Protein AF-A0A956X0M2-F1 (afdb_monomer)

Secondary structure (DSSP, 8-state):
---SSSEEEEEEESSS--SS-SEEEEES--EEE--TTSS-SSSEEEEEEEEEEESSSEEEEEEEEEEB-EEEEETTEEEEEE--TTSEEEEEEEEEE-SEEEEEEEEEEE-SS--EEEEEEE-TTS--EEPPGGGEE-

Mean predicted aligned error: 3.1 Å

Nearest PDB structures (foldseek):
  6qe7-assembly1_A  TM=9.009E-01  e=1.007E-10  Acetivibrio thermocellus
  6qe7-assembly3_C  TM=8.994E-01  e=3.615E-10  Acetivibrio thermocellus
  6qe7-assembly2_B  TM=9.161E-01  e=1.513E-09  Acetivibrio thermocellus
  6qdi-assembly1_A  TM=9.054E-01  e=3.797E-09  Acetivibrio clariflavus
  2xvl-assembly1_A  TM=7.628E-01  e=4.640E-07  Cellvibrio japonicus

Radius of gyration: 14.35 Å; Cα contacts (8 Å, |Δi|>4): 393; chains: 1; bounding box: 33×34×37 Å

Sequence (138 aa):
QPPTHGLTGQYFEGELWEGEPAFTRVDPMLLFAWPEQEPWPAPFSVRWTGTLTAPSSGIYRFQINADDGVRMWLDGELVGESMQPDNVNMIDTEVVLDAGPHDVRIDYFQRGGGKALEFWWQPPGEQLRPVQPGMLLP

Solvent-accessible surface area (backbone atoms only — not comparable to full-atom values): 7068 Å² total; per-residue (Å²): 129,80,76,87,30,4,27,34,33,36,35,18,79,35,63,76,74,56,83,77,52,79,48,73,48,70,39,41,54,57,73,46,73,48,55,74,68,42,97,46,61,63,42,26,13,36,40,32,36,30,34,39,49,36,94,55,61,39,57,30,39,42,35,36,44,24,26,13,23,38,37,36,29,50,73,84,40,81,68,44,66,25,74,53,76,91,35,79,21,59,34,79,39,76,45,79,43,61,56,40,80,38,44,34,36,39,42,38,27,25,70,54,88,63,43,38,35,38,44,31,33,19,53,66,96,57,67,76,40,68,53,52,30,92,38,24,31,84

Foldseek 3Di:
DADQFAWWKFKPAAFDPDDHGPDIGGDLFQWDFDDCCPVHHDWIKIKTKFKFFAQAWDKKWKKKKWAPWKWKDKQNHTFDTFHDHPDTTMTTGIDTDHGTIIIMMMMGTHHHDTGTMFIWMAHVPGDIDTRGRVRGGD

Structure (mmCIF, N/CA/C/O backbone):
data_AF-A0A956X0M2-F1
#
_entry.id   AF-A0A956X0M2-F1
#
loop_
_atom_site.group_PDB
_atom_site.id
_atom_site.type_symbol
_atom_site.label_atom_id
_atom_site.label_alt_id
_atom_site.label_comp_id
_atom_site.label_asym_id
_atom_site.label_entity_id
_atom_site.label_seq_id
_atom_site.pdbx_PDB_ins_code
_atom_site.Cartn_x
_atom_site.Cartn_y
_atom_site.Cartn_z
_atom_site.occupancy
_atom_site.B_iso_or_equiv
_atom_site.auth_seq_id
_atom_site.auth_comp_id
_atom_site.auth_asym_id
_atom_site.auth_atom_id
_atom_site.pdbx_PDB_model_num
ATOM 1 N N . GLN A 1 1 ? 5.428 -23.454 6.643 1.00 49.59 1 GLN A N 1
ATOM 2 C CA . GLN A 1 1 ? 4.031 -23.002 6.467 1.00 49.59 1 GLN A CA 1
ATOM 3 C C . GLN A 1 1 ? 4.086 -21.616 5.845 1.00 49.59 1 GLN A C 1
ATOM 5 O O . GLN A 1 1 ? 5.045 -20.915 6.156 1.00 49.59 1 GLN A O 1
ATOM 10 N N . PRO A 1 2 ? 3.162 -21.246 4.944 1.00 58.69 2 PRO A N 1
ATOM 11 C CA . PRO A 1 2 ? 3.099 -19.871 4.456 1.00 58.69 2 PRO A CA 1
ATOM 12 C C . PRO A 1 2 ? 2.885 -18.907 5.638 1.00 58.69 2 PRO A C 1
ATOM 14 O O . PRO A 1 2 ? 2.342 -19.336 6.665 1.00 58.69 2 PRO A O 1
ATOM 17 N N . PRO A 1 3 ? 3.328 -17.642 5.533 1.00 67.94 3 PRO A N 1
ATOM 18 C CA . PRO A 1 3 ? 3.007 -16.633 6.533 1.00 67.94 3 PRO A CA 1
ATOM 19 C C . PRO A 1 3 ? 1.489 -16.577 6.721 1.00 67.94 3 PRO A C 1
ATOM 21 O O . PRO A 1 3 ? 0.745 -16.578 5.744 1.00 67.94 3 PRO A O 1
ATOM 24 N N . THR A 1 4 ? 1.026 -16.549 7.968 1.00 83.38 4 THR A N 1
ATOM 25 C CA . THR A 1 4 ? -0.407 -16.411 8.284 1.00 83.38 4 THR A CA 1
ATOM 26 C C . THR A 1 4 ? -0.866 -14.954 8.322 1.00 83.38 4 THR A C 1
ATOM 28 O O . THR A 1 4 ? -2.037 -14.696 8.567 1.00 83.38 4 THR A O 1
ATOM 31 N N . HIS A 1 5 ? 0.064 -14.023 8.113 1.00 93.62 5 HIS A N 1
ATOM 32 C CA . HIS A 1 5 ? -0.093 -12.586 8.278 1.00 93.62 5 HIS A CA 1
ATOM 33 C C . HIS A 1 5 ? 0.688 -11.855 7.184 1.00 93.62 5 HIS A C 1
ATOM 35 O O . HIS A 1 5 ? 1.751 -12.332 6.769 1.00 93.62 5 HIS A O 1
ATOM 41 N N . GLY A 1 6 ? 0.184 -10.699 6.764 1.00 96.88 6 GLY A N 1
ATOM 42 C CA . GLY A 1 6 ? 0.701 -9.926 5.636 1.00 96.88 6 GLY A CA 1
ATOM 43 C C . GLY A 1 6 ? -0.366 -9.653 4.587 1.00 96.88 6 GLY A C 1
ATOM 44 O O . GLY A 1 6 ? -1.528 -9.969 4.802 1.00 96.88 6 GLY A O 1
ATOM 45 N N . LEU A 1 7 ? 0.039 -9.086 3.455 1.00 98.38 7 LEU A N 1
ATOM 46 C CA . LEU A 1 7 ? -0.829 -8.900 2.291 1.00 98.38 7 LEU A CA 1
ATOM 47 C C . LEU A 1 7 ? -0.399 -9.821 1.154 1.00 98.38 7 LEU A C 1
ATOM 49 O O . LEU A 1 7 ? 0.793 -10.091 0.980 1.00 98.38 7 LEU A O 1
ATOM 53 N N . THR A 1 8 ? -1.359 -10.280 0.358 1.00 98.44 8 THR A N 1
ATOM 54 C CA . THR A 1 8 ? -1.083 -11.011 -0.879 1.00 98.44 8 THR A CA 1
ATOM 55 C C . THR A 1 8 ? -0.533 -10.038 -1.919 1.00 98.44 8 THR A C 1
ATOM 57 O O . THR A 1 8 ? -1.276 -9.223 -2.458 1.00 98.44 8 THR A O 1
ATOM 60 N N . GLY A 1 9 ? 0.770 -10.113 -2.193 1.00 98.31 9 GLY A N 1
ATOM 61 C CA . GLY A 1 9 ? 1.466 -9.350 -3.223 1.00 98.31 9 GLY A CA 1
ATOM 62 C C . GLY A 1 9 ? 1.502 -10.101 -4.551 1.00 98.31 9 GLY A C 1
ATOM 63 O O . GLY A 1 9 ? 2.118 -11.166 -4.660 1.00 98.31 9 GLY A O 1
ATOM 64 N N . GLN A 1 10 ? 0.857 -9.538 -5.567 1.00 98.56 10 GLN A N 1
ATOM 65 C CA . GLN A 1 10 ? 0.938 -9.968 -6.960 1.00 98.56 10 GLN A CA 1
ATOM 66 C C . GLN A 1 10 ? 1.966 -9.102 -7.690 1.00 98.56 10 GLN A C 1
ATOM 68 O O . GLN A 1 10 ? 1.832 -7.879 -7.708 1.00 98.56 10 GLN A O 1
ATOM 73 N N . TYR A 1 11 ? 2.985 -9.729 -8.277 1.00 98.44 11 TYR A N 1
ATOM 74 C CA . TYR A 1 11 ? 4.113 -9.047 -8.914 1.00 98.44 11 TYR A CA 1
ATOM 75 C C . TYR A 1 11 ? 4.028 -9.195 -10.436 1.00 98.44 11 TYR A C 1
ATOM 77 O O . TYR A 1 11 ? 3.996 -10.318 -10.939 1.00 98.44 11 TYR A O 1
ATOM 85 N N . PHE A 1 12 ? 4.010 -8.080 -11.165 1.00 98.31 12 PHE A N 1
ATOM 86 C CA . PHE A 1 12 ? 3.776 -8.023 -12.611 1.00 98.31 12 PHE A CA 1
ATOM 87 C C . PHE A 1 12 ? 4.955 -7.386 -13.337 1.00 98.31 12 PHE A C 1
ATOM 89 O O . PHE A 1 12 ? 5.472 -6.350 -12.908 1.00 98.31 12 PHE A O 1
ATOM 96 N N . GLU A 1 13 ? 5.353 -7.975 -14.463 1.00 95.31 13 GLU A N 1
ATOM 97 C CA . GLU A 1 13 ? 6.274 -7.322 -15.393 1.00 95.31 13 GLU A CA 1
ATOM 98 C C . GLU A 1 13 ? 5.585 -6.094 -16.022 1.00 95.31 13 GLU A C 1
ATOM 100 O O . GLU A 1 13 ? 4.441 -6.178 -16.469 1.00 95.31 13 GLU A O 1
ATOM 105 N N . GLY A 1 14 ? 6.264 -4.940 -16.056 1.00 94.00 14 GLY A N 1
ATOM 106 C CA . GLY A 1 14 ? 5.679 -3.674 -16.525 1.00 94.00 14 GLY A CA 1
ATOM 107 C C . GLY A 1 14 ? 4.918 -2.879 -15.452 1.00 94.00 14 GLY A C 1
ATOM 108 O O . GLY A 1 14 ? 4.810 -3.292 -14.3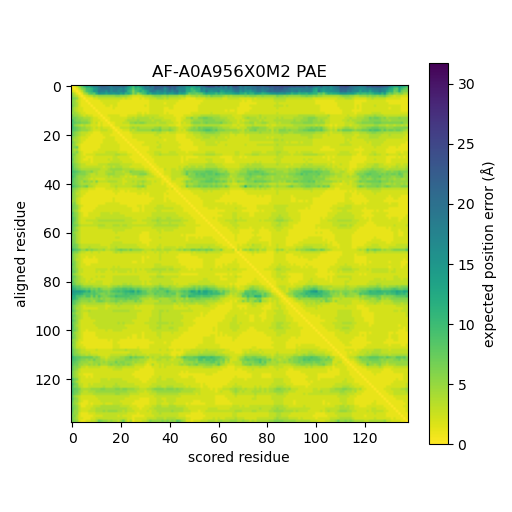03 1.00 94.00 14 GLY A O 1
ATOM 109 N N . GLU A 1 15 ? 4.404 -1.701 -15.817 1.00 92.81 15 GLU A N 1
ATOM 110 C CA . GLU A 1 15 ? 3.964 -0.660 -14.859 1.00 92.81 15 GLU A CA 1
ATOM 111 C C . GLU A 1 15 ? 2.455 -0.664 -14.544 1.00 92.81 15 GLU A C 1
ATOM 113 O O . GLU A 1 15 ? 2.011 0.097 -13.690 1.00 92.81 15 GLU A O 1
ATOM 118 N N . LEU A 1 16 ? 1.647 -1.467 -15.246 1.00 93.69 16 LEU A N 1
ATOM 119 C CA . LEU A 1 16 ? 0.187 -1.280 -15.292 1.00 93.69 16 LEU A CA 1
ATOM 120 C C . LEU A 1 16 ? -0.635 -2.269 -14.451 1.00 93.69 16 LEU A C 1
ATOM 122 O O . LEU A 1 16 ? -1.860 -2.195 -14.488 1.00 93.69 16 LEU A O 1
ATOM 126 N N . TRP A 1 17 ? -0.015 -3.163 -13.671 1.00 95.38 17 TRP A N 1
ATOM 127 C CA . TRP A 1 17 ? -0.730 -4.196 -12.894 1.00 95.38 17 TRP A CA 1
ATOM 128 C C . TRP A 1 17 ? -1.681 -5.062 -13.747 1.00 95.38 17 TRP A C 1
ATOM 130 O O . TRP A 1 17 ? -2.770 -5.438 -13.300 1.00 95.38 17 TRP A O 1
ATOM 140 N N . GLU A 1 18 ? -1.299 -5.326 -14.997 1.00 93.56 18 GLU A N 1
ATOM 141 C CA . GLU A 1 18 ? -2.099 -6.049 -15.988 1.00 93.56 18 GLU A CA 1
ATOM 142 C C . GLU A 1 18 ? -1.472 -7.402 -16.341 1.00 93.56 18 GLU A C 1
ATOM 144 O O . GLU A 1 18 ? -0.264 -7.604 -16.221 1.00 93.56 18 GLU A O 1
ATOM 149 N N . GLY A 1 19 ? -2.306 -8.318 -16.835 1.00 94.00 19 GLY A N 1
ATOM 150 C CA . GLY A 1 19 ? -1.887 -9.663 -17.222 1.00 94.00 19 GLY A CA 1
ATOM 151 C C . GLY A 1 19 ? -1.776 -10.633 -16.045 1.00 94.00 19 GLY A C 1
ATOM 152 O O . GLY A 1 19 ? -2.267 -10.375 -14.946 1.00 94.00 19 GLY A O 1
ATOM 153 N N . GLU A 1 20 ? -1.163 -11.786 -16.305 1.00 96.38 20 GLU A N 1
ATOM 154 C CA . GLU A 1 20 ? -0.871 -12.782 -15.273 1.00 96.38 20 GLU A CA 1
ATOM 155 C C . GLU A 1 20 ? 0.336 -12.320 -14.439 1.00 96.38 20 GLU A C 1
ATOM 157 O O . GLU A 1 20 ? 1.361 -11.951 -15.021 1.00 96.38 20 GLU A O 1
ATOM 162 N N . PRO A 1 21 ? 0.262 -12.342 -13.097 1.00 97.94 21 PRO A N 1
ATOM 163 C CA . PRO A 1 21 ? 1.412 -12.004 -12.271 1.00 97.94 21 PRO A CA 1
ATOM 164 C C . PRO A 1 21 ? 2.535 -13.028 -12.477 1.00 97.94 21 PRO A C 1
ATOM 166 O O . PRO A 1 21 ? 2.299 -14.237 -12.471 1.00 97.94 21 PRO A O 1
ATOM 169 N N . ALA A 1 22 ? 3.775 -12.549 -12.591 1.00 97.75 22 ALA A N 1
ATOM 170 C CA . ALA A 1 22 ? 4.961 -13.396 -12.711 1.00 97.75 22 ALA A CA 1
ATOM 171 C C . ALA A 1 22 ? 5.117 -14.313 -11.488 1.00 97.75 22 ALA A C 1
ATOM 173 O O . ALA A 1 22 ? 5.508 -15.475 -11.608 1.00 97.75 22 ALA A O 1
ATOM 174 N N . PHE A 1 23 ? 4.771 -13.801 -10.303 1.00 97.75 23 PHE A N 1
ATOM 175 C CA . PHE A 1 23 ? 4.552 -14.611 -9.111 1.00 97.75 23 PHE A CA 1
ATOM 176 C C . PHE A 1 23 ? 3.614 -13.918 -8.119 1.00 97.75 23 PHE A C 1
ATOM 178 O O . PHE A 1 23 ? 3.319 -12.725 -8.203 1.00 97.75 23 PHE A O 1
ATOM 185 N N . THR A 1 24 ? 3.151 -14.684 -7.134 1.00 97.62 24 THR A N 1
ATOM 186 C CA . THR A 1 24 ? 2.374 -14.186 -5.996 1.00 97.62 24 THR A CA 1
ATOM 187 C C . THR A 1 24 ? 2.975 -14.713 -4.702 1.00 97.62 24 THR A C 1
ATOM 189 O O . THR A 1 24 ? 3.375 -15.878 -4.631 1.00 97.62 24 THR A O 1
ATOM 192 N N . ARG A 1 25 ? 3.048 -13.869 -3.673 1.00 96.75 25 ARG A N 1
ATOM 193 C CA . ARG A 1 25 ? 3.472 -14.271 -2.325 1.00 96.75 25 ARG A CA 1
ATOM 194 C C . ARG A 1 25 ? 2.765 -13.442 -1.261 1.00 96.75 25 ARG A C 1
ATOM 196 O O . ARG A 1 25 ? 2.206 -12.399 -1.561 1.00 96.75 25 ARG A O 1
ATOM 203 N N . VAL A 1 26 ? 2.815 -13.903 -0.016 1.00 97.50 26 VAL A N 1
ATOM 204 C CA . VAL A 1 26 ? 2.369 -13.108 1.133 1.00 97.50 26 VAL A CA 1
ATOM 205 C C . VAL A 1 26 ? 3.556 -12.313 1.661 1.00 97.50 26 VAL A C 1
ATOM 207 O O . VAL A 1 26 ? 4.566 -12.911 2.039 1.00 97.50 26 VAL A O 1
ATOM 210 N N . ASP A 1 27 ? 3.423 -10.991 1.698 1.00 97.50 27 ASP A N 1
ATOM 211 C CA . ASP A 1 27 ? 4.411 -10.069 2.253 1.00 97.50 27 ASP A CA 1
ATOM 212 C C . ASP A 1 27 ? 3.980 -9.650 3.670 1.00 97.50 27 ASP A C 1
ATOM 214 O O . ASP A 1 27 ? 2.991 -8.927 3.818 1.00 97.50 27 ASP A O 1
ATOM 218 N N . PRO A 1 28 ? 4.683 -10.096 4.733 1.00 96.12 28 PRO A N 1
ATOM 219 C CA . PRO A 1 28 ? 4.281 -9.833 6.120 1.00 96.12 28 PRO A CA 1
ATOM 220 C C . PRO A 1 28 ? 4.270 -8.348 6.491 1.00 96.12 28 PRO A C 1
ATOM 222 O O . PRO A 1 28 ? 3.504 -7.934 7.354 1.00 96.12 28 PRO A O 1
ATOM 225 N N . MET A 1 29 ? 5.142 -7.557 5.865 1.00 95.88 29 MET A N 1
ATOM 226 C CA . MET A 1 29 ? 5.213 -6.104 5.997 1.00 95.88 29 MET A CA 1
ATOM 227 C C . MET A 1 29 ? 5.592 -5.502 4.654 1.00 95.88 29 MET A C 1
ATOM 229 O O . MET A 1 29 ? 6.354 -6.097 3.893 1.00 95.88 29 MET A O 1
ATOM 233 N N . LEU A 1 30 ? 5.125 -4.285 4.415 1.00 98.00 30 LEU A N 1
ATOM 234 C CA . LEU A 1 30 ? 5.483 -3.491 3.249 1.00 98.00 30 LEU A CA 1
ATOM 235 C C . LEU A 1 30 ? 6.558 -2.483 3.678 1.00 98.00 30 LEU A C 1
ATOM 237 O O . LEU A 1 30 ? 6.258 -1.337 3.994 1.00 98.00 30 LEU A O 1
ATOM 241 N N . LEU A 1 31 ? 7.800 -2.960 3.782 1.00 97.69 31 LEU A N 1
ATOM 242 C CA . LEU A 1 31 ? 9.007 -2.179 4.096 1.00 97.69 31 LEU A CA 1
ATOM 243 C C . LEU A 1 31 ? 10.131 -2.609 3.148 1.00 97.69 31 LEU A C 1
ATOM 245 O O . LEU A 1 31 ? 11.086 -3.287 3.533 1.00 97.69 31 LEU A O 1
ATOM 249 N N . PHE A 1 32 ? 9.956 -2.293 1.874 1.00 97.31 32 PHE A N 1
ATOM 250 C CA . PHE A 1 32 ? 10.840 -2.702 0.801 1.00 97.31 32 PHE A CA 1
ATOM 251 C C . PHE A 1 32 ? 11.899 -1.648 0.502 1.00 97.31 32 PHE A C 1
ATOM 253 O O . PHE A 1 32 ? 11.596 -0.478 0.288 1.00 97.31 32 PHE A O 1
ATOM 260 N N . ALA A 1 33 ? 13.135 -2.121 0.390 1.00 95.31 33 ALA A N 1
ATOM 261 C CA . ALA A 1 33 ? 14.231 -1.452 -0.290 1.00 95.31 33 ALA A CA 1
ATOM 262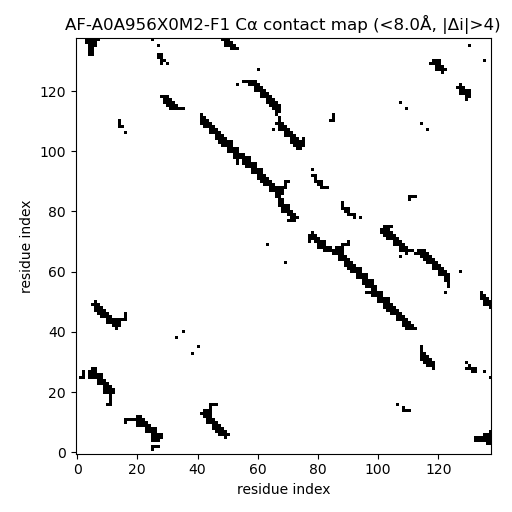 C C . ALA A 1 33 ? 14.861 -2.499 -1.213 1.00 95.31 33 ALA A C 1
ATOM 264 O O . ALA A 1 33 ? 15.704 -3.292 -0.783 1.00 95.31 33 ALA A O 1
ATOM 265 N N . TRP A 1 34 ? 14.362 -2.593 -2.446 1.00 94.75 34 TRP A N 1
ATOM 266 C CA . TRP A 1 34 ? 14.785 -3.658 -3.349 1.00 94.75 34 TRP A CA 1
ATOM 267 C C . TRP A 1 34 ? 16.192 -3.390 -3.892 1.00 94.75 34 TRP A C 1
ATOM 269 O O . TRP A 1 34 ? 16.480 -2.275 -4.341 1.00 94.75 34 TRP A O 1
ATOM 279 N N . PRO A 1 35 ? 17.072 -4.407 -3.920 1.00 92.31 35 PRO A N 1
ATOM 280 C CA . PRO A 1 35 ? 18.293 -4.330 -4.706 1.00 92.31 35 PRO A CA 1
ATOM 281 C C . PRO A 1 35 ? 17.963 -4.260 -6.203 1.00 92.31 35 PRO A C 1
ATOM 283 O O . PRO A 1 35 ? 16.879 -4.631 -6.643 1.00 92.31 35 PRO A O 1
ATOM 286 N N . GLU A 1 36 ? 18.932 -3.836 -7.014 1.00 86.94 36 GLU A N 1
ATOM 287 C CA . GLU A 1 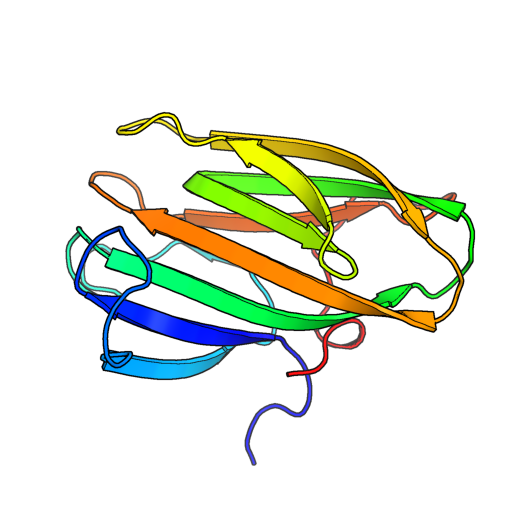36 ? 18.750 -3.617 -8.458 1.00 86.94 36 GLU A CA 1
ATOM 288 C C . GLU A 1 36 ? 18.113 -4.813 -9.191 1.00 86.94 36 GLU A C 1
ATOM 290 O O . GLU A 1 36 ? 17.248 -4.625 -10.048 1.00 86.94 36 GLU A O 1
ATOM 295 N N . GLN A 1 37 ? 18.506 -6.034 -8.819 1.00 88.75 37 GLN A N 1
ATOM 296 C CA . GLN A 1 37 ? 18.061 -7.278 -9.452 1.00 88.75 37 GLN A CA 1
ATOM 297 C C . GLN A 1 37 ? 16.737 -7.820 -8.904 1.00 88.75 37 GLN A C 1
ATOM 299 O O . GLN A 1 37 ? 16.253 -8.820 -9.424 1.00 88.75 37 GLN A O 1
ATOM 304 N N . GLU A 1 38 ? 16.147 -7.194 -7.883 1.00 90.25 38 GLU A N 1
ATOM 305 C CA . GLU A 1 38 ? 14.875 -7.630 -7.309 1.00 90.25 38 GLU A CA 1
ATOM 306 C C . GLU A 1 38 ? 13.757 -6.588 -7.512 1.00 90.25 38 GLU A C 1
ATOM 308 O O . GLU A 1 38 ? 14.024 -5.385 -7.590 1.00 90.25 38 GLU A O 1
ATOM 313 N N . PRO A 1 39 ? 12.493 -7.040 -7.614 1.00 88.06 39 PRO A N 1
ATOM 314 C CA . PRO A 1 39 ? 12.127 -8.403 -8.024 1.00 88.06 39 PRO A CA 1
ATOM 315 C C . PRO A 1 39 ? 12.726 -8.758 -9.406 1.00 88.06 39 PRO A C 1
ATOM 317 O O . PRO A 1 39 ? 13.035 -9.919 -9.652 1.00 88.06 39 PRO A O 1
ATOM 320 N N . TRP A 1 40 ? 12.981 -7.740 -10.234 1.00 92.19 40 TRP A N 1
ATOM 321 C CA . TRP A 1 40 ? 13.825 -7.713 -11.437 1.00 92.19 40 TRP A CA 1
ATOM 322 C C . TRP A 1 40 ? 14.113 -6.235 -11.792 1.00 92.19 40 TRP A C 1
ATOM 324 O O . TRP A 1 40 ? 13.583 -5.332 -11.126 1.00 92.19 40 TRP A O 1
ATOM 334 N N . PRO A 1 41 ? 14.964 -5.926 -12.792 1.00 93.75 41 PRO A N 1
ATOM 335 C CA . PRO A 1 41 ? 15.144 -4.558 -13.286 1.00 93.75 41 PRO A CA 1
ATOM 336 C C . PRO A 1 41 ? 13.816 -3.878 -13.648 1.00 93.75 41 PRO A C 1
ATOM 338 O O . PRO A 1 41 ? 12.901 -4.528 -14.132 1.00 93.75 41 PRO A O 1
ATOM 341 N N . ALA A 1 42 ? 13.701 -2.569 -13.417 1.00 92.19 42 ALA A N 1
ATOM 342 C CA . ALA A 1 42 ? 12.503 -1.835 -13.821 1.00 92.19 42 ALA A CA 1
ATOM 343 C C . ALA A 1 42 ? 12.296 -1.927 -15.358 1.00 92.19 42 ALA A C 1
ATOM 345 O O . ALA A 1 42 ? 13.289 -2.026 -16.088 1.00 92.19 42 ALA A O 1
ATOM 346 N N . PRO A 1 43 ? 11.050 -1.891 -15.865 1.00 94.69 43 PRO A N 1
ATOM 347 C CA . PRO A 1 43 ? 9.829 -1.604 -15.122 1.00 94.69 43 PRO A CA 1
ATOM 348 C C . PRO A 1 43 ? 9.148 -2.825 -14.486 1.00 94.69 43 PRO A C 1
ATOM 350 O O . PRO A 1 43 ? 9.149 -3.933 -15.030 1.00 94.69 43 PRO A O 1
ATOM 353 N N . PHE A 1 44 ? 8.494 -2.597 -13.351 1.00 96.38 44 PHE A N 1
ATOM 354 C CA . PHE A 1 44 ? 7.620 -3.577 -12.709 1.00 96.38 44 PHE A CA 1
ATOM 355 C C . PHE A 1 44 ? 6.529 -2.905 -11.886 1.00 96.38 44 PHE A C 1
ATOM 357 O O . PHE A 1 44 ? 6.598 -1.718 -11.573 1.00 96.38 44 PHE A O 1
ATOM 364 N N . SER A 1 45 ? 5.525 -3.682 -11.507 1.00 97.88 45 SER A N 1
ATOM 365 C CA . SER A 1 45 ? 4.456 -3.225 -10.633 1.00 97.88 45 SER A CA 1
ATOM 366 C C . SER A 1 45 ? 4.041 -4.322 -9.669 1.00 97.88 45 SER A C 1
ATOM 368 O O . SER A 1 45 ? 4.229 -5.516 -9.916 1.00 97.88 45 SER A O 1
ATOM 370 N N . VAL A 1 46 ? 3.519 -3.909 -8.521 1.00 98.56 46 VAL A N 1
ATOM 371 C CA . VAL A 1 46 ? 3.050 -4.810 -7.474 1.00 98.56 46 VAL A CA 1
ATOM 372 C C . VAL A 1 46 ? 1.696 -4.336 -6.981 1.00 98.56 46 VAL A C 1
ATOM 374 O O . VAL A 1 46 ? 1.500 -3.144 -6.743 1.00 98.56 46 VAL A O 1
ATOM 377 N N . ARG A 1 47 ? 0.764 -5.275 -6.836 1.00 98.75 47 ARG A N 1
ATOM 378 C CA . ARG A 1 47 ? -0.524 -5.055 -6.179 1.00 98.75 47 ARG A CA 1
ATOM 379 C C . ARG A 1 47 ? -0.577 -5.911 -4.929 1.00 98.75 47 ARG A C 1
ATOM 381 O O . ARG A 1 47 ? -0.542 -7.135 -5.026 1.00 98.75 47 ARG A O 1
ATOM 388 N N . TRP A 1 48 ? -0.687 -5.268 -3.775 1.00 98.75 48 TRP A N 1
ATOM 389 C CA . TRP A 1 48 ? -0.979 -5.937 -2.515 1.00 98.75 48 TRP A CA 1
ATOM 390 C C . TRP A 1 48 ? -2.463 -5.829 -2.206 1.00 98.75 48 TRP A C 1
ATOM 392 O O . TRP A 1 48 ? -3.019 -4.732 -2.241 1.00 98.75 48 TRP A O 1
ATOM 402 N N . THR A 1 49 ? -3.089 -6.954 -1.880 1.00 98.69 49 THR A N 1
ATOM 403 C CA . THR A 1 49 ? -4.482 -7.028 -1.421 1.00 98.69 49 THR A CA 1
ATOM 4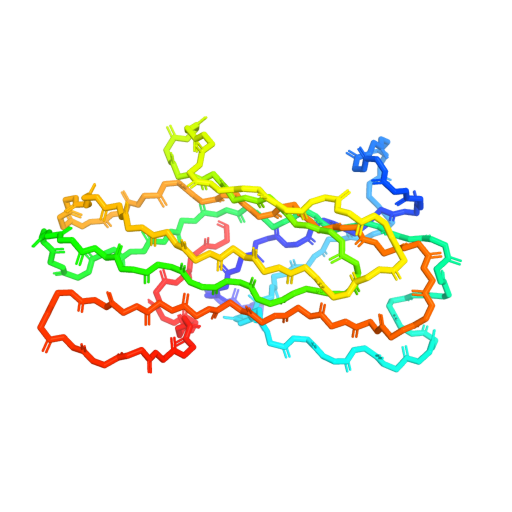04 C C . THR A 1 49 ? -4.588 -7.855 -0.152 1.00 98.69 49 THR A C 1
ATOM 406 O O . THR A 1 49 ? -3.773 -8.749 0.076 1.00 98.69 49 THR A O 1
ATOM 409 N N . GLY A 1 50 ? -5.605 -7.567 0.651 1.00 98.12 50 GLY A N 1
ATOM 410 C CA . GLY A 1 50 ? -5.925 -8.321 1.854 1.00 98.12 50 GLY A CA 1
ATOM 411 C C . GLY A 1 50 ? -6.781 -7.486 2.795 1.00 98.12 50 GLY A C 1
ATOM 412 O O . GLY A 1 50 ? -7.513 -6.597 2.359 1.00 98.12 50 GLY A O 1
ATOM 413 N N . THR A 1 51 ? -6.644 -7.733 4.091 1.00 98.25 51 THR A N 1
ATOM 414 C CA . THR A 1 51 ? -7.395 -7.035 5.136 1.00 98.25 51 THR A CA 1
ATOM 415 C C . THR A 1 51 ? -6.454 -6.358 6.126 1.00 98.25 51 THR A C 1
ATOM 417 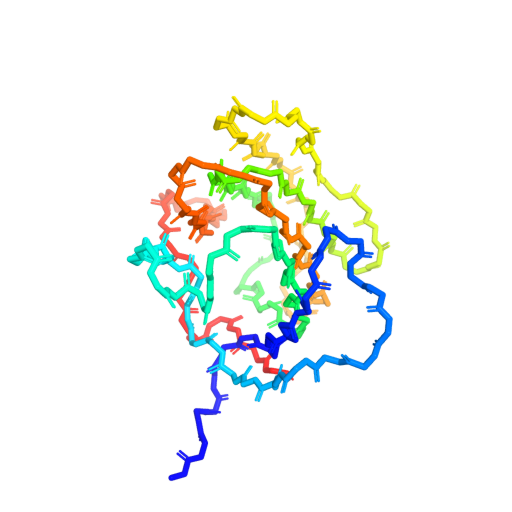O O . THR A 1 51 ? -5.509 -6.979 6.612 1.00 98.25 51 THR A O 1
ATOM 420 N N . LEU A 1 52 ? -6.746 -5.104 6.475 1.00 98.50 52 LEU A N 1
ATOM 421 C CA . LEU A 1 52 ? -6.137 -4.364 7.577 1.00 98.50 52 LEU A CA 1
ATOM 422 C C . LEU A 1 52 ? -7.100 -4.339 8.771 1.00 98.50 52 LEU A C 1
ATOM 424 O O . LEU A 1 52 ? -8.251 -3.939 8.639 1.00 98.50 52 LEU A O 1
ATOM 428 N N . THR A 1 53 ? -6.644 -4.759 9.949 1.00 98.31 53 THR A N 1
ATOM 429 C CA . THR A 1 53 ? -7.459 -4.733 11.172 1.00 98.31 53 THR A CA 1
ATOM 430 C C . THR A 1 53 ? -7.202 -3.457 11.968 1.00 98.31 53 THR A C 1
ATOM 432 O O . THR A 1 53 ? -6.119 -3.272 12.526 1.00 98.31 53 THR A O 1
ATOM 435 N N . ALA A 1 54 ? -8.214 -2.599 12.071 1.00 98.38 54 ALA A N 1
ATOM 436 C CA . ALA A 1 54 ? -8.220 -1.434 12.945 1.00 98.38 54 ALA A CA 1
ATOM 437 C C . ALA A 1 54 ? -8.575 -1.861 14.389 1.00 98.38 54 ALA A C 1
ATOM 439 O O . ALA A 1 54 ? -9.680 -2.354 14.628 1.00 98.38 54 ALA A O 1
ATOM 440 N N . PRO A 1 55 ? -7.678 -1.704 15.384 1.00 97.69 55 PRO A N 1
ATOM 441 C CA . PRO A 1 55 ? -7.936 -2.144 16.761 1.00 97.69 55 PRO A CA 1
ATOM 442 C C . PRO A 1 55 ? -9.021 -1.330 17.486 1.00 97.69 55 PRO A C 1
ATOM 444 O O . PRO A 1 55 ? -9.587 -1.800 18.474 1.00 97.69 55 PRO A O 1
ATOM 447 N N . SER A 1 56 ? -9.302 -0.111 17.027 1.00 98.44 56 SER A N 1
ATOM 448 C CA . SER A 1 56 ? -10.308 0.793 17.592 1.00 98.44 56 SER A CA 1
ATOM 449 C C . SER A 1 56 ? -10.900 1.699 16.513 1.00 98.44 56 SER A C 1
ATOM 451 O O . SER A 1 56 ? -10.230 2.004 15.529 1.00 98.44 56 SER A O 1
ATOM 453 N N . SER A 1 57 ? -12.137 2.166 16.703 1.00 98.69 57 SER A N 1
ATOM 454 C CA . SER A 1 57 ? -12.710 3.188 15.824 1.00 98.69 57 SER A CA 1
ATOM 455 C C . SER A 1 57 ? -12.012 4.534 16.040 1.00 98.69 57 SER A C 1
ATOM 457 O O . SER A 1 57 ? -11.720 4.911 17.179 1.00 98.69 57 SER A O 1
ATOM 459 N N . GLY A 1 58 ? -11.798 5.294 14.969 1.00 98.44 58 GLY A N 1
ATOM 460 C CA . GLY A 1 58 ? -11.267 6.653 15.042 1.00 98.44 58 GLY A CA 1
ATOM 461 C C . GLY A 1 58 ? -10.554 7.098 13.771 1.00 98.44 58 GLY A C 1
ATOM 462 O O . GLY A 1 58 ? -10.655 6.460 12.728 1.00 98.44 58 GLY A O 1
ATOM 463 N N . ILE A 1 59 ? -9.839 8.219 13.869 1.00 98.62 59 ILE A N 1
ATOM 464 C CA . ILE A 1 59 ? -9.035 8.762 12.770 1.00 98.62 59 ILE A CA 1
ATOM 465 C C . ILE A 1 59 ? -7.680 8.053 12.751 1.00 98.62 59 ILE A C 1
ATOM 467 O O . ILE A 1 59 ? -6.921 8.131 13.720 1.00 98.62 59 ILE A O 1
ATOM 471 N N . TYR A 1 60 ? -7.388 7.391 11.639 1.00 98.69 60 TYR A N 1
ATOM 472 C CA . TYR A 1 60 ? -6.094 6.805 11.322 1.00 98.69 60 TYR A CA 1
ATOM 473 C C . TYR A 1 60 ? -5.395 7.680 10.295 1.00 98.69 60 TYR A C 1
ATOM 475 O O . TYR A 1 60 ? -5.999 8.060 9.295 1.00 98.69 60 TYR A O 1
ATOM 483 N N . ARG A 1 61 ? -4.108 7.952 10.500 1.00 98.69 61 ARG A N 1
ATOM 484 C CA . ARG A 1 61 ? -3.263 8.542 9.458 1.00 98.69 61 ARG A CA 1
ATOM 485 C C . ARG A 1 61 ? -2.479 7.438 8.769 1.00 98.69 61 ARG A C 1
ATOM 487 O O . ARG A 1 61 ? -1.848 6.636 9.452 1.00 98.69 61 ARG A O 1
ATOM 494 N N . PHE A 1 62 ? -2.488 7.407 7.447 1.00 98.75 62 PHE A N 1
ATOM 495 C CA . PHE A 1 62 ? -1.694 6.491 6.639 1.00 98.75 62 PHE A CA 1
ATOM 496 C C . PHE A 1 62 ? -0.615 7.262 5.895 1.00 98.75 62 PHE A C 1
ATOM 498 O O . PHE A 1 62 ? -0.889 8.306 5.303 1.00 98.75 62 PHE A O 1
ATOM 505 N N . GLN A 1 63 ? 0.601 6.722 5.922 1.00 98.62 63 GLN A N 1
ATOM 506 C CA . GLN A 1 63 ? 1.722 7.231 5.149 1.00 98.62 63 GLN A CA 1
ATOM 507 C C . GLN A 1 63 ? 2.324 6.119 4.305 1.00 98.62 63 GLN A C 1
ATOM 509 O O . GLN A 1 63 ? 2.631 5.044 4.822 1.00 98.62 63 GLN A O 1
ATOM 514 N N . ILE A 1 64 ? 2.501 6.379 3.012 1.00 98.50 64 ILE A N 1
ATOM 515 C CA . ILE A 1 64 ? 3.234 5.477 2.125 1.00 98.50 64 ILE A CA 1
ATOM 516 C C . ILE A 1 64 ? 4.302 6.269 1.399 1.00 98.50 64 ILE A C 1
ATOM 518 O O . ILE A 1 64 ? 3.965 7.190 0.664 1.00 98.50 64 ILE A O 1
ATOM 522 N N . ASN A 1 65 ? 5.563 5.892 1.589 1.00 97.62 65 ASN A N 1
ATOM 523 C CA . ASN A 1 65 ? 6.682 6.389 0.791 1.00 97.62 65 ASN A CA 1
ATOM 524 C C . ASN A 1 65 ? 6.962 5.376 -0.313 1.00 97.62 65 ASN A C 1
ATOM 526 O O . ASN A 1 65 ? 7.040 4.184 -0.019 1.00 97.62 65 ASN A O 1
ATOM 530 N N . ALA A 1 66 ? 7.113 5.827 -1.551 1.00 97.25 66 ALA A N 1
ATOM 531 C CA . ALA A 1 66 ? 7.348 4.968 -2.703 1.00 97.25 66 ALA A CA 1
ATOM 532 C C . ALA A 1 66 ? 8.345 5.609 -3.676 1.00 97.25 66 ALA A C 1
ATOM 534 O O . ALA A 1 66 ? 8.424 6.828 -3.774 1.00 97.25 66 ALA A O 1
ATOM 535 N N . ASP A 1 67 ? 9.106 4.784 -4.383 1.00 93.69 67 ASP A N 1
ATOM 536 C CA . ASP A 1 67 ? 9.938 5.177 -5.526 1.00 93.69 67 ASP A CA 1
ATOM 537 C C . ASP A 1 67 ? 9.759 4.091 -6.601 1.00 93.69 67 ASP A C 1
ATOM 539 O O . ASP A 1 67 ? 10.310 3.000 -6.444 1.00 93.69 67 ASP A O 1
ATOM 543 N N . ASP A 1 68 ? 8.885 4.221 -7.604 1.00 93.31 68 ASP A N 1
ATOM 544 C CA . ASP A 1 68 ? 8.136 5.413 -8.033 1.00 93.31 68 ASP A CA 1
ATOM 545 C C . ASP A 1 68 ? 6.745 5.560 -7.375 1.00 93.31 68 ASP A C 1
ATOM 547 O O . ASP A 1 68 ? 6.633 6.003 -6.235 1.00 93.31 68 ASP A O 1
ATOM 551 N N . GLY A 1 69 ? 5.660 5.291 -8.111 1.00 96.00 69 GLY A N 1
ATOM 552 C CA . GLY A 1 69 ? 4.317 5.755 -7.776 1.00 96.00 69 GLY A CA 1
ATOM 553 C C . GLY A 1 69 ? 3.482 4.736 -7.017 1.00 96.00 69 GLY A C 1
ATOM 554 O O . GLY A 1 69 ? 3.707 3.527 -7.081 1.00 96.00 69 GLY A O 1
ATOM 555 N N . VAL A 1 70 ? 2.487 5.245 -6.294 1.00 98.06 70 VAL A N 1
ATOM 556 C CA . VAL A 1 70 ? 1.668 4.456 -5.380 1.00 98.06 70 VAL A CA 1
ATOM 557 C C . VAL A 1 70 ? 0.224 4.948 -5.289 1.00 98.06 70 VAL A C 1
ATOM 559 O O . VAL A 1 70 ? -0.071 6.142 -5.376 1.00 98.06 70 VAL A O 1
ATOM 562 N N . ARG A 1 71 ? -0.688 4.004 -5.062 1.00 98.50 71 ARG A N 1
ATOM 563 C CA . ARG A 1 71 ? -2.099 4.224 -4.741 1.00 98.50 71 ARG A CA 1
ATOM 564 C C . ARG A 1 71 ? -2.521 3.353 -3.571 1.00 98.50 71 ARG A C 1
ATOM 566 O O . ARG A 1 71 ? -2.058 2.221 -3.443 1.00 98.50 71 ARG A O 1
ATOM 573 N N . MET A 1 72 ? -3.446 3.858 -2.766 1.00 98.56 72 MET A N 1
ATOM 574 C CA . MET A 1 72 ? -4.026 3.139 -1.641 1.00 98.56 72 MET A CA 1
ATOM 575 C C . MET A 1 72 ? -5.548 3.206 -1.692 1.00 98.56 72 MET A C 1
ATOM 577 O O . MET A 1 72 ? -6.132 4.281 -1.850 1.00 98.56 72 MET A O 1
ATOM 581 N N . TRP A 1 73 ? -6.180 2.052 -1.501 1.00 98.81 73 TRP A N 1
ATOM 582 C CA . TRP A 1 73 ? -7.617 1.928 -1.316 1.00 98.81 73 TRP A CA 1
ATOM 583 C C . TRP A 1 73 ? -7.926 1.273 0.021 1.00 98.81 73 TRP A C 1
ATOM 585 O O . TRP A 1 73 ? -7.226 0.343 0.430 1.00 98.81 73 TRP A O 1
ATOM 595 N N . LEU A 1 74 ? -9.002 1.739 0.646 1.00 98.56 74 LEU A N 1
ATOM 596 C CA . LEU A 1 74 ? -9.625 1.118 1.809 1.00 98.56 74 LEU A CA 1
ATOM 597 C C . LEU A 1 74 ? -11.108 0.913 1.514 1.00 98.56 74 LEU A C 1
ATOM 599 O O . LEU A 1 74 ? -11.756 1.820 1.001 1.00 98.56 74 LEU A O 1
ATOM 603 N N . ASP A 1 75 ? -11.618 -0.292 1.763 1.00 98.19 75 ASP A N 1
ATOM 604 C CA . ASP A 1 75 ? -13.015 -0.684 1.516 1.00 98.19 75 ASP A CA 1
ATOM 605 C C . ASP A 1 75 ? -13.515 -0.353 0.096 1.00 98.19 75 ASP A C 1
ATOM 607 O O . ASP A 1 75 ? -14.674 -0.017 -0.142 1.00 98.19 75 ASP A O 1
ATOM 611 N N . GLY A 1 76 ? -12.606 -0.442 -0.881 1.00 97.50 76 GLY A N 1
ATOM 612 C CA . GLY A 1 76 ? -12.871 -0.138 -2.289 1.00 97.50 76 GLY A CA 1
ATOM 613 C C . GLY A 1 76 ? -12.787 1.346 -2.667 1.00 97.50 76 GLY A C 1
ATOM 614 O O . GLY A 1 76 ? -12.787 1.658 -3.860 1.00 97.50 76 GLY A O 1
ATOM 615 N N . GLU A 1 77 ? -12.642 2.259 -1.706 1.00 98.19 77 GLU A N 1
ATOM 616 C CA . GLU A 1 77 ? -12.495 3.696 -1.947 1.00 98.19 77 GLU A CA 1
ATOM 617 C C . GLU A 1 77 ? -11.022 4.095 -2.087 1.00 98.19 77 GLU A C 1
ATOM 619 O O . GLU A 1 77 ? -10.169 3.639 -1.330 1.00 98.19 77 GLU A O 1
ATOM 624 N N . LEU A 1 78 ? -10.699 4.953 -3.063 1.00 98.38 78 LEU A N 1
ATOM 625 C CA . LEU A 1 78 ? -9.348 5.502 -3.223 1.00 98.38 78 LEU A CA 1
ATOM 626 C C . LEU A 1 78 ? -9.109 6.569 -2.146 1.00 98.38 78 LEU A C 1
ATOM 628 O O . LEU A 1 78 ? -9.680 7.655 -2.224 1.00 98.38 78 LEU A O 1
ATOM 632 N N . VAL A 1 79 ? -8.246 6.274 -1.174 1.00 98.25 79 VAL A N 1
ATOM 633 C CA . VAL A 1 79 ? -7.966 7.170 -0.033 1.00 98.25 79 VAL A CA 1
ATOM 634 C C . VAL A 1 79 ? -6.704 8.014 -0.218 1.00 98.25 79 VAL A C 1
ATOM 636 O O . VAL A 1 79 ? -6.508 9.008 0.483 1.00 98.25 79 VAL A O 1
ATOM 639 N N . GLY A 1 80 ? -5.847 7.642 -1.172 1.00 98.00 80 GLY A N 1
ATOM 640 C CA . GLY A 1 80 ? -4.666 8.416 -1.539 1.00 98.00 80 GLY A CA 1
ATOM 641 C C . GLY A 1 80 ? -3.975 7.883 -2.790 1.00 98.00 80 GLY A C 1
ATOM 642 O O . GLY A 1 80 ? -3.949 6.677 -3.037 1.00 98.00 80 GLY A O 1
ATOM 643 N N . GLU A 1 81 ? -3.390 8.787 -3.572 1.00 97.75 81 GLU A N 1
ATOM 644 C CA . GLU A 1 81 ? -2.512 8.446 -4.690 1.00 97.75 81 GLU A CA 1
ATOM 645 C C . GLU A 1 81 ? -1.412 9.486 -4.886 1.00 97.75 81 GLU A C 1
ATOM 647 O O . GLU A 1 81 ? -1.601 10.675 -4.630 1.00 97.75 81 GLU A O 1
ATOM 652 N N . SER A 1 82 ? -0.264 9.023 -5.370 1.00 96.31 82 SER A N 1
ATOM 653 C CA . SER A 1 82 ? 0.841 9.864 -5.807 1.00 96.31 82 SER A CA 1
ATOM 654 C C . SER A 1 82 ? 1.609 9.116 -6.896 1.00 96.31 82 SER A C 1
ATOM 656 O O . SER A 1 82 ? 2.184 8.059 -6.655 1.00 96.31 82 SER A O 1
ATOM 658 N N . MET A 1 83 ? 1.498 9.610 -8.132 1.00 91.94 83 MET A N 1
ATOM 659 C CA . MET A 1 83 ? 1.809 8.869 -9.364 1.00 91.94 83 MET A CA 1
ATOM 660 C C . MET A 1 83 ? 2.786 9.636 -10.268 1.00 91.94 83 MET A C 1
ATOM 662 O O . MET A 1 83 ? 2.708 9.537 -11.492 1.00 91.94 83 MET A O 1
ATOM 666 N N . GLN A 1 84 ? 3.657 10.467 -9.691 1.00 86.31 84 GLN A N 1
ATOM 667 C CA . GLN A 1 84 ? 4.644 11.227 -10.457 1.00 86.31 84 GLN A CA 1
ATOM 668 C C . GLN A 1 84 ? 5.795 10.289 -10.841 1.00 86.31 84 GLN A C 1
ATOM 670 O O . GLN A 1 84 ? 6.518 9.852 -9.949 1.00 86.31 84 GLN A O 1
ATOM 675 N N . PRO A 1 85 ? 5.974 9.947 -12.128 1.00 76.44 85 PRO A N 1
ATOM 676 C CA . PRO A 1 85 ? 7.050 9.050 -12.529 1.00 76.44 85 PRO A CA 1
ATOM 677 C C . PRO A 1 85 ? 8.418 9.705 -12.305 1.00 76.44 85 PRO A C 1
ATOM 679 O O . PRO A 1 85 ? 8.530 10.936 -12.327 1.00 76.44 85 PRO A O 1
ATOM 682 N N . ASP A 1 86 ? 9.447 8.875 -12.147 1.00 80.25 86 ASP A N 1
ATOM 683 C CA . ASP A 1 86 ? 10.848 9.272 -11.996 1.00 80.25 86 ASP A CA 1
ATOM 684 C C . ASP A 1 86 ? 11.107 10.108 -10.718 1.00 80.25 86 ASP A C 1
ATOM 686 O O . ASP A 1 86 ? 12.015 10.944 -10.676 1.00 80.25 86 ASP A O 1
ATOM 690 N N . ASN A 1 87 ? 10.272 9.925 -9.687 1.00 85.88 87 ASN A N 1
ATOM 691 C CA . ASN A 1 87 ? 10.310 10.662 -8.423 1.00 85.88 87 ASN A CA 1
ATOM 692 C C . ASN A 1 87 ? 9.939 9.762 -7.239 1.00 85.88 87 ASN A C 1
ATOM 694 O O . ASN A 1 87 ? 9.091 8.879 -7.342 1.00 85.88 87 ASN A O 1
ATOM 698 N N . VAL A 1 88 ? 10.463 10.111 -6.061 1.00 88.69 88 VAL A N 1
ATOM 699 C CA . VAL A 1 88 ? 9.918 9.604 -4.799 1.00 88.69 88 VAL A CA 1
ATOM 700 C C . VAL A 1 88 ? 8.522 10.195 -4.601 1.00 88.69 88 VAL A C 1
ATOM 702 O O . VAL A 1 88 ? 8.347 11.416 -4.556 1.00 88.69 88 VAL A O 1
ATOM 705 N N . ASN A 1 89 ? 7.530 9.325 -4.465 1.00 94.38 89 ASN A N 1
ATOM 706 C CA . ASN A 1 89 ? 6.143 9.659 -4.201 1.00 94.38 89 ASN A CA 1
ATOM 707 C C . ASN A 1 89 ? 5.792 9.395 -2.737 1.00 94.38 89 ASN A C 1
ATOM 709 O O . ASN A 1 89 ? 6.355 8.528 -2.069 1.00 94.38 89 ASN A O 1
ATOM 713 N N . MET A 1 90 ? 4.818 10.151 -2.241 1.00 96.06 90 MET A N 1
ATOM 714 C CA . MET A 1 90 ? 4.313 9.997 -0.885 1.00 96.06 90 MET A CA 1
ATOM 715 C C . MET A 1 90 ? 2.793 10.137 -0.860 1.00 96.06 90 MET A C 1
ATOM 717 O O . MET A 1 90 ? 2.243 11.062 -1.462 1.00 96.06 90 MET A O 1
ATOM 721 N N . ILE A 1 91 ? 2.135 9.237 -0.134 1.00 97.81 91 ILE A N 1
ATOM 722 C CA . ILE A 1 91 ? 0.766 9.398 0.362 1.00 97.81 91 ILE A CA 1
ATOM 723 C C . ILE A 1 91 ? 0.862 9.790 1.834 1.00 97.81 91 ILE A C 1
ATOM 725 O O . ILE A 1 91 ? 1.625 9.180 2.578 1.00 97.81 91 ILE A O 1
ATOM 729 N N . ASP A 1 92 ? 0.077 10.780 2.250 1.00 98.06 92 ASP A N 1
ATOM 730 C CA . ASP A 1 92 ? -0.098 11.178 3.646 1.00 98.06 92 ASP A CA 1
ATOM 731 C C . ASP A 1 92 ? -1.557 11.614 3.835 1.00 98.06 92 ASP A C 1
ATOM 733 O O . ASP A 1 92 ? -1.949 12.693 3.391 1.00 98.06 92 ASP A O 1
ATOM 737 N N . THR A 1 93 ? -2.389 10.725 4.378 1.00 98.00 93 THR A N 1
ATOM 738 C CA . THR A 1 93 ? -3.853 10.883 4.394 1.00 98.00 93 THR A CA 1
ATOM 739 C C . THR A 1 93 ? -4.444 10.451 5.730 1.00 98.00 93 THR A C 1
ATOM 741 O O . THR A 1 93 ? -3.889 9.589 6.409 1.00 98.00 93 THR A O 1
ATOM 744 N N . GLU A 1 94 ? -5.574 11.040 6.109 1.00 98.38 94 GLU A N 1
ATOM 745 C CA . GLU A 1 94 ? -6.337 10.670 7.301 1.00 98.38 94 GLU A CA 1
ATOM 746 C C . GLU A 1 94 ? -7.672 10.044 6.893 1.00 98.38 94 GLU A C 1
ATOM 748 O O . GLU A 1 94 ? -8.396 10.587 6.060 1.00 98.38 94 GLU A O 1
ATOM 753 N N . VAL A 1 95 ? -8.005 8.905 7.496 1.00 98.25 95 VAL A N 1
ATOM 754 C CA . VAL A 1 95 ? -9.219 8.132 7.214 1.00 98.25 95 VAL A CA 1
ATOM 755 C C . VAL A 1 95 ? -9.891 7.770 8.532 1.00 98.25 95 VAL A C 1
ATOM 757 O O . VAL A 1 95 ? -9.229 7.374 9.492 1.00 98.25 95 VAL A O 1
ATOM 760 N N . VAL A 1 96 ? -11.214 7.909 8.595 1.00 98.38 96 VAL A N 1
ATOM 761 C CA . VAL A 1 96 ? -11.998 7.423 9.736 1.00 98.38 96 VAL A CA 1
ATOM 762 C C . VAL A 1 96 ? -12.293 5.949 9.508 1.00 98.38 96 VAL A C 1
ATOM 764 O O . VAL A 1 96 ? -12.911 5.605 8.507 1.00 98.38 96 VAL A O 1
ATOM 767 N N . LEU A 1 97 ? -11.867 5.100 10.438 1.00 98.56 97 LEU A N 1
ATOM 768 C CA . LEU A 1 97 ? -12.147 3.667 10.414 1.00 98.56 97 LEU A CA 1
ATOM 769 C C . LEU A 1 97 ? -12.982 3.272 11.624 1.00 98.56 97 LEU A C 1
ATOM 771 O O . LEU A 1 97 ? -12.861 3.870 12.699 1.00 98.56 97 LEU A O 1
ATOM 775 N N . ASP A 1 98 ? -13.803 2.244 11.446 1.00 98.56 98 ASP A N 1
ATOM 776 C CA . ASP A 1 98 ? -14.432 1.540 12.553 1.00 98.56 98 ASP A CA 1
ATOM 777 C C . ASP A 1 98 ? -13.480 0.475 13.113 1.00 98.56 98 ASP A C 1
ATOM 779 O O . ASP A 1 98 ? -12.520 0.065 12.471 1.00 98.56 98 ASP A O 1
ATOM 783 N N . ALA A 1 99 ? -13.696 0.029 14.350 1.00 98.44 99 ALA A N 1
ATOM 784 C CA . ALA A 1 99 ? -12.937 -1.097 14.880 1.00 98.44 99 ALA A CA 1
ATOM 785 C C . ALA A 1 99 ? -13.284 -2.371 14.095 1.00 98.44 99 ALA A C 1
ATOM 787 O O . ALA A 1 99 ? -14.454 -2.755 14.029 1.00 98.44 99 ALA A O 1
ATOM 788 N N . GLY A 1 100 ? -12.272 -3.068 13.581 1.00 98.38 100 GLY A N 1
ATOM 789 C CA . GLY A 1 100 ? -12.455 -4.320 12.858 1.00 98.38 100 GLY A CA 1
ATOM 790 C C . GLY A 1 100 ? -11.668 -4.419 11.551 1.00 98.38 100 GLY A C 1
ATOM 791 O O . GLY A 1 100 ? -10.726 -3.658 11.327 1.00 98.38 100 GLY A O 1
ATOM 792 N N . PRO A 1 101 ? -11.994 -5.426 10.726 1.00 98.31 101 PRO A N 1
ATOM 793 C CA . PRO A 1 101 ? -11.347 -5.652 9.441 1.00 98.31 101 PRO A CA 1
ATOM 794 C C . PRO A 1 101 ? -11.826 -4.656 8.377 1.00 98.31 101 PRO A C 1
ATOM 796 O O . PRO A 1 101 ? -13.027 -4.440 8.236 1.00 98.31 101 PRO A O 1
ATOM 799 N N . HIS A 1 102 ? -10.881 -4.140 7.594 1.00 98.75 102 HIS A N 1
ATOM 800 C CA . HIS A 1 102 ? -11.101 -3.305 6.415 1.00 98.75 102 HIS A CA 1
ATOM 801 C C . HIS A 1 102 ? -10.357 -3.887 5.218 1.00 98.75 102 HIS A C 1
ATOM 803 O O . HIS A 1 102 ? -9.202 -4.306 5.353 1.00 98.75 102 HIS A O 1
ATOM 809 N N . ASP A 1 103 ? -10.988 -3.897 4.048 1.00 98.69 103 ASP A N 1
ATOM 810 C CA . ASP A 1 103 ? -10.317 -4.331 2.825 1.00 98.69 103 ASP A CA 1
ATOM 811 C C . ASP A 1 103 ? -9.255 -3.298 2.459 1.00 98.69 103 ASP A C 1
ATOM 813 O O . ASP A 1 103 ? -9.525 -2.099 2.428 1.00 98.69 103 ASP A O 1
ATOM 817 N N . VAL A 1 104 ? -8.039 -3.749 2.162 1.00 98.75 104 VAL A N 1
ATOM 818 C CA . VAL A 1 104 ? -6.940 -2.870 1.761 1.00 98.75 104 VAL A CA 1
ATOM 819 C C . VAL A 1 104 ? -6.373 -3.311 0.423 1.00 98.75 104 VAL A C 1
ATOM 821 O O . VAL A 1 104 ? -6.135 -4.496 0.176 1.00 98.75 104 VAL A O 1
ATOM 824 N N . ARG A 1 105 ? -6.120 -2.328 -0.442 1.00 98.81 105 ARG A N 1
ATOM 825 C CA . ARG A 1 105 ? -5.316 -2.503 -1.651 1.00 98.81 105 ARG A CA 1
ATOM 826 C C . ARG A 1 105 ? -4.240 -1.435 -1.712 1.00 98.81 105 ARG A C 1
ATOM 828 O O . ARG A 1 105 ? -4.533 -0.259 -1.510 1.00 98.81 105 ARG A O 1
ATOM 835 N N . ILE A 1 106 ? -3.021 -1.836 -2.049 1.00 98.75 106 ILE A N 1
ATOM 836 C CA . ILE A 1 106 ? -1.925 -0.923 -2.367 1.00 98.75 106 ILE A CA 1
ATOM 837 C C . ILE A 1 106 ? -1.372 -1.318 -3.730 1.00 98.75 106 ILE A C 1
ATOM 839 O O . ILE A 1 106 ? -0.939 -2.453 -3.916 1.00 98.75 106 ILE A O 1
ATOM 843 N N . ASP A 1 107 ? -1.380 -0.376 -4.665 1.00 98.56 107 ASP A N 1
ATOM 844 C CA . ASP A 1 107 ? -0.797 -0.552 -5.992 1.00 98.56 107 ASP A CA 1
ATOM 845 C C . ASP A 1 107 ? 0.458 0.307 -6.076 1.00 98.56 107 ASP A C 1
ATOM 847 O O . ASP A 1 107 ? 0.397 1.512 -5.847 1.00 98.56 107 ASP A O 1
ATOM 851 N N . TYR A 1 108 ? 1.582 -0.308 -6.414 1.00 98.25 108 TYR A N 1
ATOM 852 C CA . TYR A 1 108 ? 2.875 0.340 -6.609 1.00 98.25 108 TYR A CA 1
ATOM 853 C C . TYR A 1 108 ? 3.419 0.034 -7.994 1.00 98.25 108 TYR A C 1
ATOM 855 O O . TYR A 1 108 ? 3.290 -1.099 -8.462 1.00 98.25 108 TYR A O 1
ATOM 863 N N . PHE A 1 109 ? 4.051 1.012 -8.631 1.00 95.75 109 PHE A N 1
ATOM 864 C CA . PHE A 1 109 ? 4.823 0.780 -9.843 1.00 95.75 109 PHE A CA 1
ATOM 865 C C . PHE A 1 109 ? 6.215 1.382 -9.718 1.00 95.75 109 PHE A C 1
ATOM 867 O O . PHE A 1 109 ? 6.445 2.336 -8.978 1.00 95.75 109 PHE A O 1
ATOM 874 N N . GLN A 1 110 ? 7.129 0.809 -10.487 1.00 95.44 110 GLN A N 1
ATOM 875 C CA . GLN A 1 110 ? 8.508 1.225 -10.579 1.00 95.44 110 GLN A CA 1
ATOM 876 C C . GLN A 1 110 ? 8.917 1.277 -12.046 1.00 95.44 110 GLN A C 1
ATOM 878 O O . GLN A 1 110 ? 8.865 0.260 -12.741 1.00 95.44 110 GLN A O 1
ATOM 883 N N . ARG A 1 111 ? 9.324 2.456 -12.510 1.00 93.12 111 ARG A N 1
ATOM 884 C CA . ARG A 1 111 ? 9.785 2.742 -13.864 1.00 93.12 111 ARG A CA 1
ATOM 885 C C . ARG A 1 111 ? 11.309 2.778 -13.968 1.00 93.12 111 ARG A C 1
ATOM 887 O O . ARG A 1 111 ? 11.848 2.337 -14.985 1.00 93.12 111 ARG A O 1
ATOM 894 N N . GLY A 1 112 ? 12.021 3.231 -12.936 1.00 89.06 112 GLY A N 1
ATOM 895 C CA . GLY A 1 112 ? 13.484 3.284 -12.937 1.00 89.06 112 GLY A CA 1
ATOM 896 C C . GLY A 1 112 ? 14.101 3.853 -11.659 1.00 89.06 112 GLY A C 1
ATOM 897 O O . GLY A 1 112 ? 13.419 4.348 -10.779 1.00 89.06 112 GLY A O 1
ATOM 898 N N . GLY A 1 113 ? 15.429 3.794 -11.539 1.00 88.88 113 GLY A N 1
ATOM 899 C CA . GLY A 1 113 ? 16.124 4.377 -10.385 1.00 88.88 113 GLY A CA 1
ATOM 900 C C . GLY A 1 113 ? 15.989 3.563 -9.091 1.00 88.88 113 GLY A C 1
ATOM 901 O O . GLY A 1 113 ? 16.172 2.342 -9.099 1.00 88.88 113 GLY A O 1
ATOM 902 N N . GLY A 1 114 ? 15.781 4.259 -7.969 1.00 88.88 114 GLY A N 1
ATOM 903 C CA . GLY A 1 114 ? 15.680 3.666 -6.634 1.00 88.88 114 GLY A CA 1
ATOM 904 C C . GLY A 1 114 ? 14.366 2.912 -6.458 1.00 88.88 114 GLY A C 1
ATOM 905 O O . GLY A 1 114 ? 13.345 3.305 -6.988 1.00 88.88 114 GLY A O 1
ATOM 906 N N . LYS A 1 115 ? 14.371 1.776 -5.757 1.00 92.81 115 LYS A N 1
ATOM 907 C CA . LYS A 1 115 ? 13.196 0.897 -5.645 1.00 92.81 115 LYS A CA 1
ATOM 908 C C . LYS A 1 115 ? 12.821 0.736 -4.185 1.00 92.81 115 LYS A C 1
ATOM 910 O O . LYS A 1 115 ? 13.441 -0.063 -3.478 1.00 92.81 115 LYS A O 1
ATOM 915 N N . ALA A 1 116 ? 11.826 1.475 -3.722 1.00 95.38 116 ALA A N 1
ATOM 916 C CA . ALA A 1 116 ? 11.414 1.395 -2.330 1.00 95.38 116 ALA A CA 1
ATOM 917 C C . ALA A 1 116 ? 9.908 1.550 -2.167 1.00 95.38 116 ALA A C 1
ATOM 919 O O . ALA A 1 116 ? 9.250 2.224 -2.959 1.00 95.38 116 ALA A O 1
ATOM 920 N N . LEU A 1 117 ? 9.384 0.926 -1.114 1.00 97.88 117 LEU A N 1
ATOM 921 C CA . LEU A 1 117 ? 8.028 1.153 -0.641 1.00 97.88 117 LEU A CA 1
ATOM 922 C C . LEU A 1 117 ? 7.939 0.903 0.863 1.00 97.88 117 LEU A C 1
ATOM 924 O O . LEU A 1 117 ? 8.267 -0.184 1.333 1.00 97.88 117 LEU A O 1
ATOM 928 N N . GLU A 1 118 ? 7.432 1.873 1.612 1.00 98.44 118 GLU A N 1
ATOM 929 C CA . GLU A 1 118 ? 7.233 1.751 3.052 1.00 98.44 118 GLU A CA 1
ATOM 930 C C . GLU A 1 118 ? 5.809 2.129 3.450 1.00 98.44 118 GLU A C 1
ATOM 932 O O . GLU A 1 118 ? 5.376 3.248 3.184 1.00 98.44 118 GLU A O 1
ATOM 937 N N . PHE A 1 119 ? 5.101 1.229 4.134 1.00 98.69 119 PHE A N 1
ATOM 938 C CA . PHE A 1 119 ? 3.735 1.440 4.604 1.00 98.69 119 PHE A CA 1
ATOM 939 C C . PHE A 1 119 ? 3.680 1.669 6.118 1.00 98.69 119 PHE A C 1
ATOM 941 O O 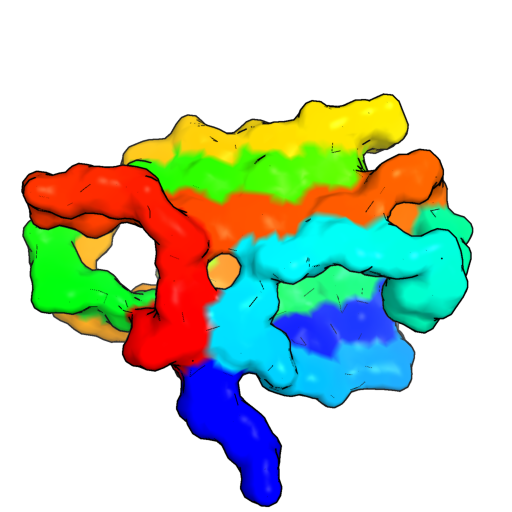. PHE A 1 119 ? 3.967 0.784 6.936 1.00 98.69 119 PHE A O 1
ATOM 948 N N . TRP A 1 120 ? 3.255 2.871 6.484 1.00 98.75 120 TRP A N 1
ATOM 949 C CA . TRP A 1 120 ? 3.157 3.361 7.847 1.00 98.75 120 TRP A CA 1
ATOM 950 C C . TRP A 1 120 ? 1.724 3.775 8.173 1.00 98.75 120 TRP A C 1
ATOM 952 O O . TRP A 1 120 ? 0.948 4.193 7.312 1.00 98.75 120 TRP A O 1
ATOM 962 N N . TRP A 1 121 ? 1.383 3.699 9.454 1.00 98.69 121 TRP A N 1
ATOM 963 C CA . TRP A 1 121 ? 0.111 4.183 9.972 1.00 98.69 121 TRP A CA 1
ATOM 964 C C . TRP A 1 121 ? 0.254 4.769 11.375 1.00 98.69 121 TRP A C 1
ATOM 966 O O . TRP A 1 121 ? 1.193 4.459 12.113 1.00 98.69 121 TRP A O 1
ATOM 976 N N . GLN A 1 122 ? -0.693 5.616 11.749 1.00 98.69 122 GLN A N 1
ATOM 977 C CA . GLN A 1 122 ? -0.847 6.166 13.084 1.00 98.69 122 GLN A CA 1
ATOM 978 C C . GLN A 1 122 ? -2.281 5.895 13.553 1.00 98.69 122 GLN A C 1
ATOM 980 O O . GLN A 1 122 ? -3.201 6.587 13.110 1.00 98.69 122 GLN A O 1
ATOM 985 N N . PRO A 1 123 ? -2.482 4.897 14.431 1.00 98.19 123 PRO A N 1
ATOM 986 C CA . PRO A 1 123 ? -3.771 4.671 15.073 1.00 98.19 123 PRO A CA 1
ATOM 987 C C . PRO A 1 123 ? -4.210 5.833 15.985 1.00 98.19 123 PRO A C 1
ATOM 989 O O . PRO A 1 123 ? -3.364 6.619 16.433 1.00 98.19 123 PRO A O 1
ATOM 992 N N . PRO A 1 124 ? -5.510 5.927 16.327 1.00 98.19 124 PRO A N 1
ATOM 993 C CA . PRO A 1 124 ? -6.035 6.962 17.210 1.00 98.19 124 PRO A CA 1
ATOM 994 C C . PRO A 1 124 ? -5.302 7.012 18.557 1.00 98.19 124 PRO A C 1
ATOM 996 O O . PRO A 1 124 ? -5.271 6.035 19.302 1.00 98.19 124 PRO A O 1
ATOM 999 N N . GLY A 1 125 ? -4.731 8.173 18.892 1.00 96.88 125 GLY A N 1
ATOM 1000 C CA . GLY A 1 125 ? -4.006 8.374 20.155 1.00 96.88 125 GLY A CA 1
ATOM 1001 C C . GLY A 1 125 ? -2.630 7.700 20.224 1.00 96.88 125 GLY A C 1
ATOM 1002 O O . GLY A 1 125 ? -1.997 7.721 21.279 1.00 96.88 125 GLY A O 1
ATOM 1003 N N . GLU A 1 126 ? -2.150 7.131 19.118 1.00 97.31 126 GLU A N 1
ATOM 1004 C CA . GLU A 1 126 ? -0.839 6.499 19.013 1.00 97.31 126 GLU A CA 1
ATOM 1005 C C . GLU A 1 126 ? 0.137 7.321 18.152 1.00 97.31 126 GLU A C 1
ATOM 1007 O O . GLU A 1 126 ? -0.192 8.387 17.625 1.00 97.31 126 GLU A O 1
ATOM 1012 N N . GLN A 1 127 ? 1.374 6.831 18.040 1.00 97.75 127 GLN A N 1
ATOM 1013 C CA . GLN A 1 127 ? 2.422 7.401 17.192 1.00 97.75 127 GLN A CA 1
ATOM 1014 C C . GLN A 1 127 ? 2.484 6.680 15.841 1.00 97.75 127 GLN A C 1
ATOM 1016 O O . GLN A 1 127 ? 2.143 5.499 1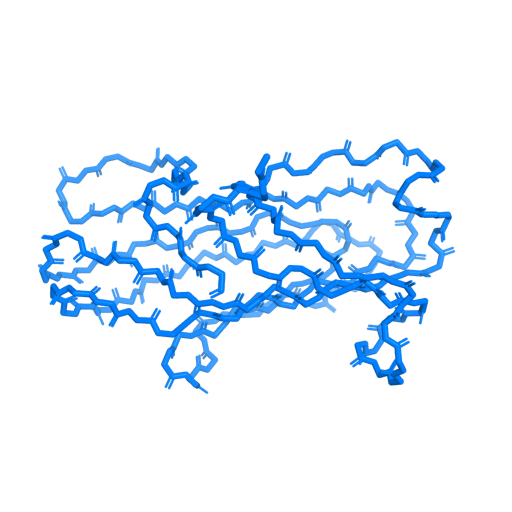5.743 1.00 97.75 127 GLN A O 1
ATOM 1021 N N . LEU A 1 128 ? 2.960 7.392 14.816 1.00 98.38 128 LEU A N 1
ATOM 1022 C CA . LEU A 1 128 ? 3.228 6.823 13.499 1.00 98.38 128 LEU A CA 1
ATOM 1023 C C . LEU A 1 128 ? 4.253 5.683 13.608 1.00 98.38 128 LEU A C 1
ATOM 1025 O O . LEU A 1 128 ? 5.302 5.831 14.237 1.00 98.38 128 LEU A O 1
ATOM 1029 N N . ARG A 1 129 ? 3.947 4.543 12.990 1.00 98.44 129 ARG A N 1
ATOM 1030 C CA . ARG A 1 129 ? 4.781 3.334 12.999 1.00 98.44 129 ARG A CA 1
ATOM 1031 C C . ARG A 1 129 ? 4.538 2.488 11.747 1.00 98.44 129 ARG A C 1
ATOM 1033 O O . ARG A 1 129 ? 3.495 2.658 11.116 1.00 98.44 129 ARG A O 1
ATOM 1040 N N . PRO A 1 130 ? 5.430 1.547 11.394 1.00 98.31 130 PRO A N 1
ATOM 1041 C CA . PRO A 1 130 ? 5.158 0.626 10.302 1.00 98.31 130 PRO A CA 1
ATOM 1042 C C . PRO A 1 130 ? 3.945 -0.239 10.627 1.00 98.31 130 PRO A C 1
ATOM 1044 O O . PRO A 1 130 ? 3.773 -0.661 11.784 1.00 98.31 130 PRO A O 1
ATOM 1047 N N . VAL A 1 131 ? 3.133 -0.541 9.617 1.00 97.94 131 VAL A N 1
ATOM 1048 C CA . VAL A 1 131 ? 2.010 -1.465 9.792 1.00 97.94 131 VAL A CA 1
ATOM 1049 C C . VAL A 1 131 ? 2.563 -2.856 10.097 1.00 97.94 131 VAL A C 1
ATOM 1051 O O . VAL A 1 131 ? 3.359 -3.413 9.344 1.00 97.94 131 VAL A O 1
ATOM 1054 N N . GLN A 1 132 ? 2.198 -3.392 11.260 1.00 96.81 132 GLN A N 1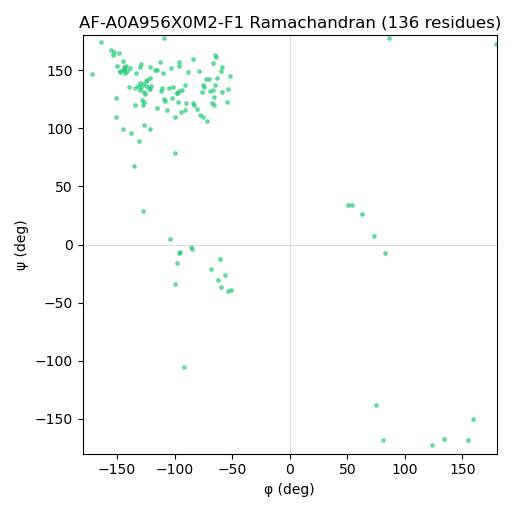
ATOM 1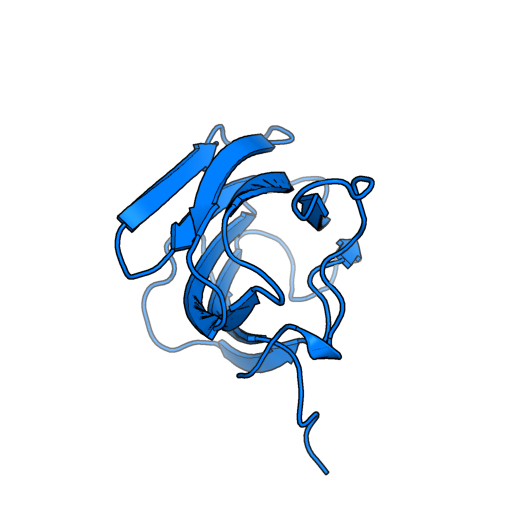055 C CA . GLN A 1 132 ? 2.743 -4.654 11.758 1.00 96.81 132 GLN A CA 1
ATOM 1056 C C . GLN A 1 132 ? 2.069 -5.845 11.063 1.00 96.81 132 GLN A C 1
ATOM 1058 O O . GLN A 1 132 ? 0.867 -5.766 10.809 1.00 96.81 132 GLN A O 1
ATOM 1063 N N . PRO A 1 133 ? 2.764 -6.985 10.866 1.00 94.94 133 PRO A N 1
ATOM 1064 C CA . PRO A 1 133 ? 2.170 -8.164 10.233 1.00 94.94 133 PRO A CA 1
ATOM 1065 C C . PRO A 1 133 ? 0.879 -8.608 10.907 1.00 94.94 133 PRO A C 1
ATOM 1067 O O . PRO A 1 133 ? -0.088 -8.929 10.237 1.00 94.94 133 PRO A O 1
ATOM 1070 N N . GLY A 1 134 ? 0.831 -8.559 12.243 1.00 95.06 134 GLY A N 1
ATOM 1071 C CA . GLY A 1 134 ? -0.349 -8.941 13.023 1.00 95.06 134 GLY A CA 1
ATOM 1072 C C . GLY A 1 134 ? -1.613 -8.125 12.729 1.00 95.06 134 GLY A C 1
ATOM 1073 O O . GLY A 1 134 ? -2.684 -8.511 13.179 1.00 95.06 134 GLY A O 1
ATOM 1074 N N . MET A 1 135 ? -1.495 -7.003 12.013 1.00 96.88 135 MET A N 1
ATOM 1075 C CA . MET A 1 135 ? -2.621 -6.169 11.584 1.00 96.88 135 MET A CA 1
ATOM 1076 C C . MET A 1 135 ? -3.086 -6.496 10.161 1.00 96.88 135 MET A C 1
ATOM 1078 O O . MET A 1 135 ? -4.073 -5.922 9.716 1.00 96.88 135 MET A O 1
ATOM 1082 N N . LEU A 1 136 ? -2.376 -7.372 9.445 1.00 97.75 136 LEU A N 1
ATOM 1083 C CA . LEU A 1 136 ? -2.568 -7.656 8.027 1.00 97.75 136 LEU A CA 1
ATOM 1084 C C . LEU A 1 136 ? -2.892 -9.135 7.816 1.00 97.75 136 LEU A C 1
ATOM 1086 O O . LEU A 1 136 ? -2.197 -10.009 8.343 1.00 97.75 136 LEU A O 1
ATOM 1090 N N . LEU A 1 137 ? -3.910 -9.410 7.008 1.00 96.31 137 LEU A N 1
ATOM 1091 C CA . LEU A 1 137 ? -4.261 -10.758 6.562 1.00 96.31 137 LEU A CA 1
ATOM 1092 C C . LEU A 1 137 ? -4.304 -10.821 5.026 1.00 96.31 137 LEU A C 1
ATOM 1094 O O . LEU A 1 137 ? -4.752 -9.848 4.415 1.00 96.31 137 LEU A O 1
ATOM 1098 N N . PRO A 1 138 ? -3.816 -11.923 4.421 1.00 93.25 138 PRO A N 1
ATOM 1099 C CA . PRO A 1 138 ? -3.650 -12.048 2.975 1.00 93.25 138 PRO A CA 1
ATOM 1100 C C . PRO A 1 138 ? -4.957 -12.217 2.203 1.00 93.25 138 PRO A C 1
ATOM 1102 O O . PRO A 1 138 ? -5.930 -12.758 2.777 1.00 93.25 138 PRO A O 1
#

pLDDT: mean 95.26, std 6.74, range [49.59, 98.81]